Protein AF-A0A920HPP8-F1 (afdb_monomer)

Solvent-accessible surface area (backbone atoms only — not comparable to full-atom values): 5319 Å² total; per-residue (Å²): 84,39,37,38,38,32,29,70,58,95,56,104,52,104,78,52,70,43,80,44,97,47,79,49,66,46,71,69,55,45,55,55,55,76,74,47,77,86,32,71,63,16,67,76,69,72,36,71,70,46,32,41,49,78,69,73,47,62,72,45,74,48,80,42,93,70,76,84,85,76,70,88,48,74,66,41,48,54,54,54,51,65,78,73,112

Nearest PDB structures (foldseek):
  2y6p-assembly2_C-2  TM=7.691E-01  e=1.588E-03  Aquifex aeolicus
  3tqd-assembly1_A-2  TM=7.443E-01  e=4.111E-03  Coxiella burnetii
  6xhp-assembly1_B  TM=6.057E-01  e=8.823E-01  Staphylococcus aureus
  4jis-assembly1_A  TM=6.014E-01  e=1.011E+00  Bacillus spizizenii str. W23
  4jis-assembly1_B  TM=6.178E-01  e=2.135E+00  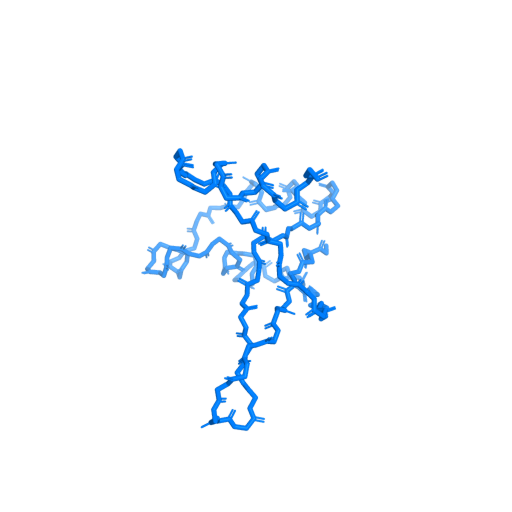Bacillus spizizenii str. W23

pLDDT: mean 82.65, std 15.68, range [43.41, 98.38]

Sequence (85 aa):
MLMILLGCQGLIIDKLYHHLVFTVIKDHPLKKFISTDQSTREKDFKLEQLRALDNGMKIVIDFVDDIPIGVDTEDDLHNVRKELE

Secondary structure (DSSP, 8-state):
-EEEEEEE---SSS--EEEEEEEEE-HHHHHHHHTSPPPHHHHHHT-HHHHHHHTTPPEEEEEESSPPPP--SHHHHHHHHHHH-

Mean predicted aligned error: 7.4 Å

Foldseek 3Di:
DWEWEWEFDDDPDPGDTDTDPDTDDDPVLVVVLVVFDQDPCCVVVVDSVVSCVVVVHDYHYDYDHDDDQDDPDPVSVVVVVVVVD

Structure (mmCIF, N/CA/C/O backbone):
data_AF-A0A920HPP8-F1
#
_entry.id   AF-A0A920HPP8-F1
#
loop_
_atom_site.group_PDB
_atom_site.id
_atom_site.type_symbol
_atom_site.label_atom_id
_atom_site.label_alt_id
_atom_site.label_comp_id
_atom_site.label_asym_id
_atom_site.label_entity_id
_atom_site.label_seq_id
_atom_site.pdbx_PDB_ins_code
_atom_site.Cartn_x
_atom_site.Cartn_y
_atom_site.Cartn_z
_atom_site.occupancy
_atom_site.B_iso_or_equiv
_atom_site.auth_seq_id
_atom_site.auth_comp_id
_atom_site.auth_asym_id
_atom_site.auth_atom_id
_atom_site.pdbx_PDB_model_num
ATOM 1 N N . MET A 1 1 ? -11.927 7.829 -1.303 1.00 48.34 1 MET A N 1
ATOM 2 C CA . MET A 1 1 ? -11.923 6.864 -2.409 1.00 48.34 1 MET A CA 1
ATOM 3 C C . MET A 1 1 ? -10.470 6.609 -2.672 1.00 48.34 1 MET A C 1
ATOM 5 O O . MET A 1 1 ? -9.811 7.564 -3.048 1.00 48.34 1 MET A O 1
ATOM 9 N N . LEU A 1 2 ? -9.994 5.438 -2.267 1.00 52.41 2 LEU A N 1
ATOM 10 C CA . LEU A 1 2 ? -8.660 4.946 -2.580 1.00 52.41 2 LEU A CA 1
ATOM 11 C C . LEU A 1 2 ? -8.833 4.128 -3.857 1.00 52.41 2 LEU A C 1
ATOM 13 O O . LEU A 1 2 ? -9.617 3.178 -3.840 1.00 52.41 2 LEU A O 1
ATOM 17 N N . MET A 1 3 ? -8.241 4.568 -4.962 1.00 51.41 3 MET A N 1
ATOM 18 C CA . MET A 1 3 ? -8.261 3.800 -6.207 1.00 51.41 3 MET A CA 1
ATOM 19 C C . MET A 1 3 ? -7.073 2.849 -6.209 1.00 51.41 3 MET A C 1
ATOM 21 O O . MET A 1 3 ? -5.976 3.305 -5.921 1.00 51.41 3 MET A O 1
ATOM 25 N N . ILE A 1 4 ? -7.303 1.572 -6.488 1.00 59.00 4 ILE A N 1
ATOM 26 C CA . ILE A 1 4 ? -6.275 0.550 -6.701 1.00 59.00 4 ILE A CA 1
ATOM 27 C C . ILE A 1 4 ? -6.426 0.070 -8.142 1.00 59.00 4 ILE A C 1
ATOM 29 O O . ILE A 1 4 ? -7.540 -0.225 -8.565 1.00 59.00 4 ILE A O 1
ATOM 33 N N . LEU A 1 5 ? -5.339 -0.018 -8.899 1.00 54.97 5 LEU A N 1
ATOM 34 C CA . LEU A 1 5 ? -5.387 -0.568 -10.253 1.00 54.97 5 LEU A CA 1
ATOM 35 C C . LEU A 1 5 ? -5.019 -2.053 -10.219 1.00 54.97 5 LEU A C 1
ATOM 37 O O . LEU A 1 5 ? -4.073 -2.449 -9.538 1.00 54.97 5 LEU A O 1
ATOM 41 N N . LEU A 1 6 ? -5.779 -2.882 -10.930 1.00 54.59 6 LEU A N 1
ATOM 42 C CA . LEU A 1 6 ? -5.439 -4.282 -11.169 1.00 54.59 6 LEU A CA 1
ATOM 43 C C . LEU A 1 6 ? -4.895 -4.427 -12.595 1.00 54.59 6 LEU A C 1
ATOM 45 O O . LEU A 1 6 ? -5.590 -4.110 -13.557 1.00 54.59 6 LEU A O 1
ATOM 49 N N . GLY A 1 7 ? -3.673 -4.940 -12.726 1.00 53.03 7 GLY A N 1
ATOM 50 C CA . GLY A 1 7 ? -3.135 -5.452 -13.984 1.00 53.03 7 GLY A CA 1
ATOM 51 C C . GLY A 1 7 ? -3.554 -6.909 -14.193 1.00 53.03 7 GLY A C 1
ATOM 52 O O . GLY A 1 7 ? -3.616 -7.692 -13.243 1.00 53.03 7 GLY A O 1
ATOM 53 N N . CYS A 1 8 ? -3.860 -7.298 -15.428 1.00 44.50 8 CYS A N 1
ATOM 54 C CA . CYS A 1 8 ? -4.135 -8.692 -15.778 1.00 44.50 8 CYS A CA 1
ATOM 55 C C . CYS A 1 8 ? -2.848 -9.346 -16.296 1.00 44.50 8 CYS A C 1
ATOM 57 O O . CYS A 1 8 ? -2.270 -8.872 -17.269 1.00 44.50 8 CYS A O 1
ATOM 59 N N . GLN A 1 9 ? -2.396 -10.440 -15.679 1.00 48.97 9 GLN A N 1
ATOM 60 C CA . GLN A 1 9 ? -1.279 -11.227 -16.206 1.00 48.97 9 GLN A CA 1
ATOM 61 C C . GLN A 1 9 ? -1.729 -12.672 -16.374 1.00 48.97 9 GLN A C 1
ATOM 63 O O . GLN A 1 9 ? -2.172 -13.322 -15.427 1.00 48.97 9 GLN A O 1
ATOM 68 N N . GLY A 1 10 ? -1.679 -13.138 -17.622 1.00 48.09 10 GLY A N 1
ATOM 69 C CA . GLY A 1 10 ? -2.211 -14.429 -18.033 1.00 48.09 10 GLY A CA 1
ATOM 70 C C . GLY A 1 10 ? -1.484 -15.586 -17.360 1.00 48.09 10 GLY A C 1
ATOM 71 O O . GLY A 1 10 ? -0.390 -15.955 -17.772 1.00 48.09 10 GLY A O 1
ATOM 72 N N . LEU A 1 11 ? -2.128 -16.195 -16.367 1.00 43.4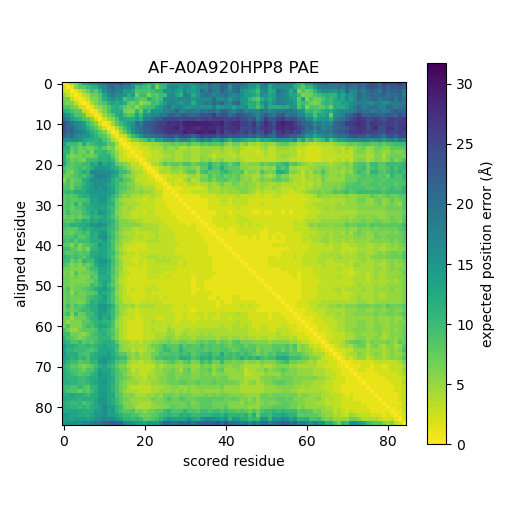1 11 LEU A N 1
ATOM 73 C CA . LEU A 1 11 ? -1.805 -17.524 -15.859 1.00 43.41 11 LEU A CA 1
ATOM 74 C C . LEU A 1 11 ? -3.104 -18.307 -15.645 1.00 43.41 11 LEU A C 1
ATOM 76 O O . LEU A 1 11 ? -4.119 -17.758 -15.222 1.00 43.41 11 LEU A O 1
ATOM 80 N N . ILE A 1 12 ? -3.052 -19.590 -16.003 1.00 47.56 12 ILE A N 1
ATOM 81 C CA . ILE A 1 12 ? -4.169 -20.533 -16.163 1.00 47.56 12 ILE A CA 1
ATOM 82 C C . ILE A 1 12 ? -4.778 -20.886 -14.794 1.00 47.56 12 ILE A C 1
ATOM 84 O O . ILE A 1 12 ? -4.523 -21.950 -14.243 1.00 47.56 12 ILE A O 1
ATOM 88 N N . ILE A 1 13 ? -5.555 -19.961 -14.231 1.00 49.94 13 ILE A N 1
ATOM 89 C CA . ILE A 1 13 ? -6.588 -20.143 -13.200 1.00 49.94 13 ILE A CA 1
ATOM 90 C C . ILE A 1 13 ? -7.606 -19.027 -13.485 1.00 49.94 13 ILE A C 1
ATOM 92 O O . ILE A 1 13 ? -7.186 -17.896 -13.705 1.00 49.94 13 ILE A O 1
ATOM 96 N N . ASP A 1 14 ? -8.908 -19.325 -13.517 1.00 61.44 14 ASP A N 1
ATOM 97 C CA . ASP A 1 14 ? -9.989 -18.585 -14.215 1.00 61.44 14 ASP A CA 1
ATOM 98 C C . ASP A 1 14 ? -10.150 -17.057 -14.008 1.00 61.44 14 ASP A C 1
ATOM 100 O O . ASP A 1 14 ? -11.073 -16.496 -14.593 1.00 61.44 14 ASP A O 1
ATOM 104 N N . LYS A 1 15 ? -9.298 -16.377 -13.224 1.00 68.62 15 LYS A N 1
ATOM 105 C CA . LYS A 1 15 ? -8.969 -14.932 -13.258 1.00 68.62 15 LYS A CA 1
ATOM 106 C C . LYS A 1 15 ? -7.935 -14.611 -12.165 1.00 68.62 15 LYS A C 1
ATOM 108 O O . LYS A 1 15 ? -8.307 -14.441 -11.003 1.00 68.62 15 LYS A O 1
ATOM 113 N N . LEU A 1 16 ? -6.654 -14.501 -12.519 1.00 77.25 16 LEU A N 1
ATOM 114 C CA . LEU A 1 16 ? -5.611 -13.960 -11.637 1.00 77.25 16 LEU A CA 1
ATOM 115 C C . LEU A 1 16 ? -5.361 -12.486 -11.982 1.00 77.25 16 LEU A C 1
ATOM 117 O O . LEU A 1 16 ? -5.059 -12.162 -13.128 1.00 77.25 16 LEU A O 1
ATOM 121 N N . TYR A 1 17 ? -5.460 -11.605 -10.987 1.00 81.12 17 TYR A N 1
ATOM 122 C CA . TYR A 1 17 ? -5.179 -10.178 -11.140 1.00 81.12 17 TYR A CA 1
ATOM 123 C C . TYR A 1 17 ? -3.997 -9.768 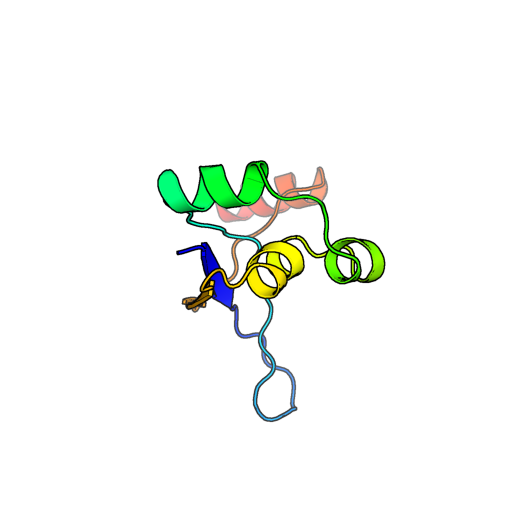-10.267 1.00 81.12 17 TYR A C 1
ATOM 125 O O . TYR A 1 17 ? -3.921 -10.137 -9.094 1.00 81.12 17 TYR A O 1
ATOM 133 N N . HIS A 1 18 ? -3.093 -8.982 -10.839 1.00 81.31 18 HIS A N 1
ATOM 134 C CA . HIS A 1 18 ? -1.954 -8.401 -10.154 1.00 81.31 18 HIS A CA 1
ATOM 135 C C . HIS A 1 18 ? -2.310 -7.003 -9.641 1.00 81.31 18 HIS A C 1
ATOM 137 O O . HIS A 1 18 ? -2.748 -6.141 -10.397 1.00 81.31 18 HIS A O 1
ATOM 143 N N . HIS A 1 19 ? -2.138 -6.766 -8.345 1.00 84.56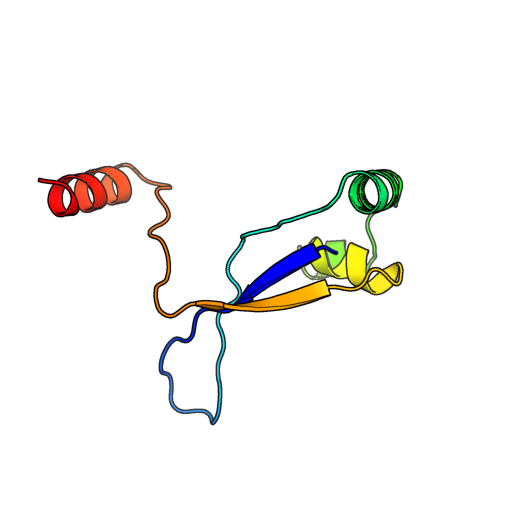 19 HIS A N 1
ATOM 144 C CA . HIS A 1 19 ? -2.367 -5.455 -7.749 1.00 84.56 19 HIS A CA 1
ATOM 145 C C . HIS A 1 19 ? -1.218 -4.504 -8.083 1.00 84.56 19 HIS A C 1
ATOM 147 O O . HIS A 1 19 ? -0.091 -4.722 -7.643 1.00 84.56 19 HIS A O 1
ATOM 153 N N . LEU A 1 20 ? -1.520 -3.399 -8.760 1.00 82.50 20 LEU A N 1
ATOM 154 C CA . LEU A 1 20 ? -0.566 -2.328 -9.016 1.00 82.50 20 LEU A CA 1
ATOM 155 C C . LEU A 1 20 ? -0.592 -1.302 -7.887 1.00 82.50 20 LEU A C 1
ATOM 157 O O . LEU A 1 20 ? -1.652 -0.878 -7.420 1.00 82.50 20 LEU A O 1
ATOM 161 N N . VAL A 1 21 ? 0.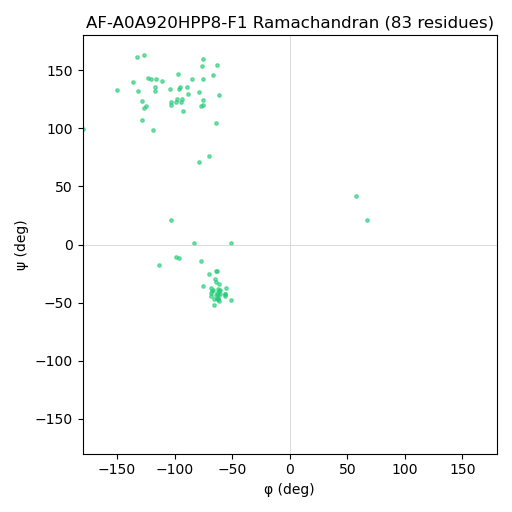598 -0.886 -7.456 1.00 75.88 21 VAL A N 1
ATOM 162 C CA . VAL A 1 21 ? 0.788 0.120 -6.406 1.00 75.88 21 VAL A CA 1
ATOM 163 C C . VAL A 1 21 ? 0.568 1.514 -6.998 1.00 75.88 21 VAL A C 1
ATOM 165 O O . VAL A 1 21 ? 1.494 2.288 -7.207 1.00 75.88 21 VAL A O 1
ATOM 168 N N . PHE A 1 22 ? -0.686 1.828 -7.305 1.00 73.81 22 PHE A N 1
ATOM 169 C CA . PHE A 1 22 ? -1.121 3.163 -7.692 1.00 73.81 22 PHE A CA 1
ATOM 170 C C . PHE A 1 22 ? -2.305 3.551 -6.822 1.00 73.81 22 PHE A C 1
ATOM 172 O O . PHE A 1 22 ? -3.295 2.823 -6.778 1.00 73.81 22 PHE A O 1
ATOM 179 N N . THR A 1 23 ? -2.199 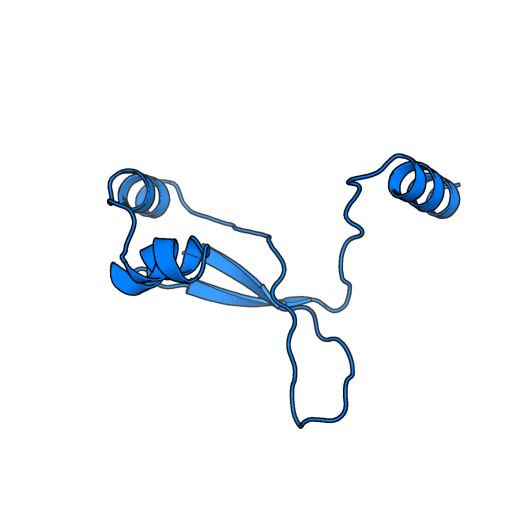4.678 -6.118 1.00 73.56 23 THR A N 1
ATOM 180 C CA . THR A 1 23 ? -3.217 5.123 -5.169 1.00 73.56 23 THR A CA 1
ATOM 181 C C . THR A 1 23 ? -3.664 6.547 -5.465 1.00 73.56 23 THR A C 1
ATOM 183 O O . THR A 1 23 ? -2.9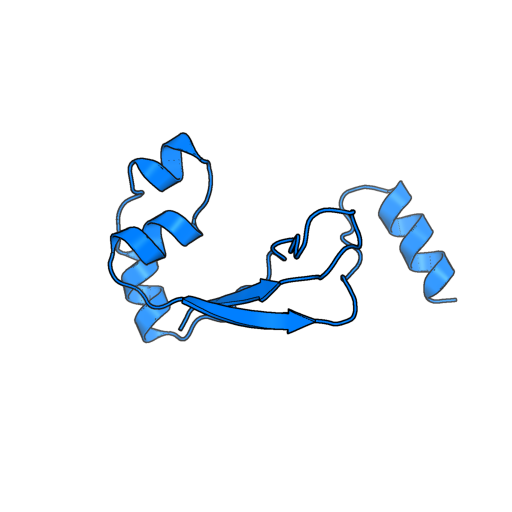07 7.508 -5.370 1.00 73.56 23 THR A O 1
ATOM 186 N N . VAL A 1 24 ? -4.948 6.705 -5.792 1.00 76.62 24 VAL A N 1
ATOM 187 C CA . VAL A 1 24 ? -5.592 8.027 -5.845 1.00 76.62 24 VAL A CA 1
ATOM 188 C C . VAL A 1 24 ? -6.443 8.178 -4.604 1.00 76.62 24 VAL A C 1
ATOM 190 O O . VAL A 1 24 ? -7.364 7.389 -4.398 1.00 76.62 24 VAL A O 1
ATOM 193 N N . ILE A 1 25 ? -6.160 9.189 -3.785 1.00 79.31 25 ILE A N 1
ATOM 194 C CA . ILE A 1 25 ? -6.903 9.471 -2.559 1.00 79.31 25 ILE A CA 1
ATOM 195 C C . ILE A 1 25 ? -7.271 10.954 -2.477 1.00 79.31 25 ILE A C 1
ATOM 197 O O . ILE A 1 25 ? -6.453 11.834 -2.709 1.00 79.31 25 ILE A O 1
ATOM 201 N N . LYS A 1 26 ? -8.540 11.238 -2.161 1.00 85.38 26 LYS A N 1
ATOM 202 C CA . LYS A 1 26 ? -9.029 12.606 -1.913 1.00 85.38 26 LYS A CA 1
ATOM 203 C C . LYS A 1 26 ? -8.584 13.090 -0.527 1.00 85.38 26 LYS A C 1
ATOM 205 O O . LYS A 1 26 ? -8.502 12.279 0.395 1.00 85.38 26 LYS A O 1
ATOM 210 N N . ASP A 1 27 ? -8.454 14.402 -0.351 1.00 88.19 27 ASP A N 1
ATOM 211 C CA . ASP A 1 27 ? -7.960 15.030 0.886 1.00 88.19 27 ASP A CA 1
ATOM 212 C C . ASP A 1 27 ? -8.664 14.561 2.166 1.00 88.19 27 ASP A C 1
ATOM 214 O O . ASP A 1 27 ? -8.021 14.222 3.157 1.00 88.19 27 ASP A O 1
ATOM 218 N N . HIS A 1 28 ? -9.999 14.525 2.171 1.00 88.69 28 HIS A N 1
ATOM 219 C CA . HIS A 1 28 ? -10.757 14.155 3.369 1.00 88.69 28 HIS A CA 1
ATOM 220 C C . HIS A 1 28 ? -10.523 12.684 3.790 1.00 88.69 28 HIS A C 1
ATOM 222 O O . HIS A 1 28 ? -10.165 12.439 4.942 1.00 88.69 28 HIS A O 1
ATOM 228 N N . PRO A 1 29 ? -10.670 11.682 2.897 1.00 89.06 29 PRO A N 1
ATOM 229 C CA . PRO A 1 29 ? -10.246 10.308 3.174 1.00 89.06 29 PRO A CA 1
ATOM 230 C C . PRO A 1 29 ? -8.775 10.162 3.577 1.00 89.06 29 PRO A C 1
ATOM 232 O O . PRO A 1 29 ? -8.490 9.345 4.447 1.00 89.06 29 PRO A O 1
ATOM 235 N N . LEU A 1 30 ? -7.863 10.939 2.980 1.00 91.50 30 LEU A N 1
ATOM 236 C CA . LEU A 1 30 ? -6.441 10.897 3.326 1.00 91.50 30 LEU A CA 1
ATOM 237 C C . LEU A 1 30 ? -6.214 11.307 4.781 1.00 91.50 30 LEU A C 1
ATOM 239 O O . LEU A 1 30 ? -5.555 10.579 5.515 1.00 91.50 30 LEU A O 1
ATOM 243 N N . LYS A 1 31 ? -6.831 12.410 5.225 1.00 93.06 31 LYS A N 1
ATOM 244 C CA . LYS A 1 31 ? -6.755 12.866 6.623 1.00 93.06 31 LYS A CA 1
ATOM 245 C C . LYS A 1 31 ? -7.223 11.799 7.611 1.00 93.06 31 LYS A C 1
ATOM 247 O O . LYS A 1 31 ? -6.566 11.590 8.623 1.00 93.06 31 LYS A O 1
ATOM 252 N N . LYS A 1 32 ? -8.319 11.098 7.297 1.00 91.69 32 LYS A N 1
ATOM 253 C CA . LYS A 1 32 ? -8.799 9.974 8.114 1.00 91.69 32 LYS A CA 1
ATOM 254 C C . LYS A 1 32 ? -7.788 8.821 8.136 1.00 91.69 32 LYS A C 1
ATOM 256 O O . LYS A 1 32 ? -7.546 8.246 9.190 1.00 91.69 32 LYS A O 1
ATOM 261 N N . PHE A 1 33 ? -7.210 8.469 6.989 1.00 93.19 33 PHE A N 1
ATOM 262 C CA . PHE A 1 33 ? -6.259 7.360 6.889 1.00 93.19 33 PHE A CA 1
ATOM 263 C C . PHE A 1 33 ? -4.989 7.611 7.706 1.00 93.19 33 PHE A C 1
ATOM 265 O O . PHE A 1 33 ? -4.591 6.750 8.483 1.00 93.19 33 PHE A O 1
ATOM 272 N N . ILE A 1 34 ? -4.396 8.804 7.588 1.00 93.56 34 ILE A N 1
ATOM 273 C CA . ILE A 1 34 ? -3.165 9.153 8.317 1.00 93.56 34 ILE A CA 1
ATOM 274 C C . ILE A 1 34 ? -3.392 9.319 9.823 1.00 93.56 34 ILE A C 1
ATOM 276 O O . ILE A 1 34 ? -2.457 9.152 10.595 1.00 93.56 34 ILE A O 1
ATOM 280 N N . SER A 1 35 ? -4.618 9.647 10.249 1.00 95.31 35 SER A N 1
ATOM 281 C CA . SER A 1 35 ? -4.971 9.754 11.669 1.00 95.31 35 SER A CA 1
ATOM 282 C C . SER A 1 35 ? -5.320 8.408 12.308 1.00 95.31 35 SER A C 1
ATOM 284 O O . SER A 1 35 ? -5.737 8.381 13.461 1.00 95.31 35 SER A O 1
ATOM 286 N N . THR A 1 36 ? -5.252 7.314 11.549 1.00 95.06 36 THR A N 1
ATOM 287 C CA . THR A 1 36 ? -5.626 5.976 12.003 1.00 95.06 36 THR A CA 1
ATOM 288 C C . THR A 1 36 ? -4.376 5.146 12.275 1.00 95.06 36 THR A C 1
ATOM 290 O O . THR A 1 36 ? -3.465 5.079 11.444 1.00 95.06 36 THR A O 1
ATOM 293 N N . ASP A 1 37 ? -4.360 4.462 13.416 1.00 96.75 37 ASP A N 1
ATOM 294 C CA . ASP A 1 37 ? -3.282 3.544 13.772 1.00 96.75 37 ASP A CA 1
ATOM 295 C C . ASP A 1 37 ? -3.188 2.359 12.803 1.00 96.75 37 ASP A C 1
ATOM 297 O O . ASP A 1 37 ? -4.163 1.950 12.166 1.00 96.75 37 ASP A O 1
ATOM 301 N N . GLN A 1 38 ? -1.992 1.779 12.706 1.00 96.94 38 GLN A N 1
ATOM 302 C CA . GLN A 1 38 ? -1.788 0.566 11.921 1.00 96.94 38 GLN A CA 1
ATOM 303 C C . GLN A 1 38 ? -2.631 -0.590 12.456 1.00 96.94 38 GLN A C 1
ATOM 305 O O . GLN A 1 38 ? -2.558 -0.916 13.647 1.00 96.94 38 GLN A O 1
ATOM 310 N N . SER A 1 39 ? -3.383 -1.246 11.570 1.00 97.19 39 SER A N 1
ATOM 311 C CA . SER A 1 39 ? -4.186 -2.408 11.948 1.00 97.19 39 SER A CA 1
ATOM 312 C C . SER A 1 39 ? -3.315 -3.649 12.153 1.00 97.19 39 SER A C 1
ATOM 314 O O . SER A 1 39 ? -2.194 -3.740 11.648 1.00 97.19 39 SER A O 1
ATOM 316 N N . THR A 1 40 ? -3.829 -4.642 12.880 1.00 98.31 40 THR A N 1
ATOM 317 C CA . THR A 1 40 ? -3.146 -5.936 13.039 1.00 98.31 40 THR A CA 1
ATOM 318 C C . THR A 1 40 ? -2.855 -6.575 11.679 1.00 98.31 40 THR A C 1
ATOM 320 O O . THR A 1 40 ? -1.736 -7.007 11.427 1.00 98.31 40 THR A O 1
ATOM 323 N N . ARG A 1 41 ? -3.821 -6.529 10.752 1.00 97.81 41 ARG A N 1
ATOM 324 C CA . ARG A 1 41 ? -3.661 -7.080 9.401 1.00 97.81 41 ARG A CA 1
ATOM 325 C C . ARG A 1 41 ? -2.626 -6.321 8.576 1.00 97.81 41 ARG A C 1
ATOM 327 O O . ARG A 1 41 ? -1.868 -6.952 7.849 1.00 97.81 41 ARG A O 1
ATOM 334 N N . GLU A 1 42 ? -2.564 -4.993 8.685 1.00 96.94 42 GLU A N 1
ATOM 335 C CA . GLU A 1 42 ? -1.497 -4.223 8.036 1.00 96.94 42 GLU A CA 1
ATOM 336 C C . GLU A 1 42 ? -0.121 -4.717 8.490 1.00 96.94 42 GLU A C 1
ATOM 338 O O . GLU A 1 42 ? 0.749 -4.922 7.650 1.00 96.94 42 GLU A O 1
ATOM 343 N N . LYS A 1 43 ? 0.071 -4.957 9.791 1.00 97.31 43 LYS A N 1
ATOM 344 C CA . LYS A 1 43 ? 1.358 -5.412 10.340 1.00 97.31 43 LYS A CA 1
ATOM 345 C C . LYS A 1 43 ? 1.704 -6.836 9.912 1.00 97.31 43 LYS A C 1
ATOM 347 O O . LYS A 1 43 ? 2.836 -7.082 9.500 1.00 97.31 43 LYS A O 1
ATOM 352 N N . ASP A 1 44 ? 0.733 -7.743 9.970 1.00 98.38 44 ASP A N 1
ATOM 353 C CA . ASP A 1 44 ? 0.940 -9.161 9.663 1.00 98.38 44 ASP A CA 1
ATOM 354 C C . ASP A 1 44 ? 1.224 -9.389 8.172 1.00 98.38 44 ASP A C 1
ATOM 356 O O . ASP A 1 44 ? 2.120 -10.154 7.814 1.00 98.38 44 ASP A O 1
ATOM 360 N N . PHE A 1 45 ? 0.488 -8.698 7.295 1.00 96.25 45 PHE A N 1
ATOM 361 C CA . PHE A 1 45 ? 0.610 -8.855 5.842 1.00 96.25 45 PHE A CA 1
ATOM 362 C C . PHE A 1 45 ? 1.526 -7.821 5.184 1.00 96.25 45 PHE A C 1
ATOM 364 O O . PHE A 1 45 ? 1.873 -7.990 4.019 1.00 96.25 45 PHE A O 1
ATOM 371 N N . LYS A 1 46 ? 1.923 -6.765 5.906 1.00 94.94 46 LYS A N 1
ATOM 372 C CA . LYS A 1 46 ? 2.685 -5.615 5.386 1.00 94.94 46 LYS A CA 1
ATOM 373 C C . LYS A 1 46 ? 1.971 -4.908 4.224 1.00 94.94 46 LYS A C 1
ATOM 375 O O . LYS A 1 46 ? 2.597 -4.542 3.234 1.00 94.94 46 LYS A O 1
ATOM 380 N N . LEU A 1 47 ? 0.650 -4.729 4.348 1.00 93.75 47 LEU A N 1
ATOM 381 C CA . LEU A 1 47 ? -0.229 -4.164 3.314 1.00 93.75 47 LEU A CA 1
ATOM 382 C C . LEU A 1 47 ? -1.084 -3.010 3.864 1.00 93.75 47 LEU A C 1
ATOM 384 O O . LEU A 1 47 ? -2.050 -3.231 4.599 1.00 93.75 47 LEU A O 1
ATOM 388 N N . GLU A 1 48 ? -0.766 -1.773 3.477 1.00 92.69 48 GLU A N 1
ATOM 389 C CA . GLU A 1 48 ? -1.415 -0.550 3.980 1.00 92.69 48 GLU A CA 1
ATOM 390 C C . GLU A 1 48 ? -2.905 -0.434 3.617 1.00 92.69 48 GLU A C 1
ATOM 392 O O . GLU A 1 48 ? -3.706 0.128 4.371 1.00 92.69 48 GLU A O 1
ATOM 397 N N . GLN A 1 49 ? -3.314 -1.014 2.486 1.00 92.00 49 GLN A N 1
ATOM 398 C CA . GLN A 1 49 ? -4.702 -1.016 2.035 1.00 92.00 49 GLN A CA 1
ATOM 399 C C . GLN A 1 49 ? -5.612 -1.788 2.998 1.00 92.00 49 GLN A C 1
ATOM 401 O O . GLN A 1 49 ? -6.814 -1.522 3.064 1.00 92.00 49 GLN A O 1
ATOM 406 N N . LEU A 1 50 ? -5.050 -2.701 3.798 1.00 94.56 50 LEU A N 1
ATOM 407 C CA . LEU A 1 50 ? -5.801 -3.415 4.825 1.00 94.56 50 LEU A CA 1
ATOM 408 C C . LEU A 1 50 ? -6.226 -2.481 5.958 1.00 94.56 50 LEU A C 1
ATOM 410 O O . LEU A 1 50 ? -7.371 -2.571 6.387 1.00 94.56 50 LEU A O 1
ATOM 414 N N . ARG A 1 51 ? -5.393 -1.509 6.361 1.00 95.44 51 ARG A N 1
ATOM 415 C CA . ARG A 1 51 ? -5.797 -0.483 7.340 1.00 95.44 51 ARG A CA 1
ATOM 416 C C . ARG A 1 51 ? -6.981 0.336 6.848 1.00 95.44 51 ARG A C 1
ATOM 418 O O . ARG A 1 51 ? -7.879 0.641 7.634 1.00 95.44 51 ARG A O 1
ATOM 425 N N . ALA A 1 52 ? -7.008 0.670 5.557 1.00 93.00 52 ALA A N 1
ATOM 426 C CA . ALA A 1 52 ? -8.138 1.374 4.960 1.00 93.00 52 ALA A CA 1
ATOM 427 C C . ALA A 1 52 ? -9.425 0.531 5.063 1.00 93.00 52 ALA A C 1
ATOM 429 O O . ALA A 1 52 ? -10.449 1.033 5.534 1.00 93.00 52 ALA A O 1
ATOM 430 N N . LEU A 1 53 ? -9.363 -0.753 4.690 1.00 94.00 53 LEU A N 1
ATOM 431 C CA . LEU A 1 53 ? -10.500 -1.679 4.774 1.00 94.00 53 LEU A CA 1
ATOM 432 C C . LEU A 1 53 ? -10.977 -1.891 6.215 1.00 94.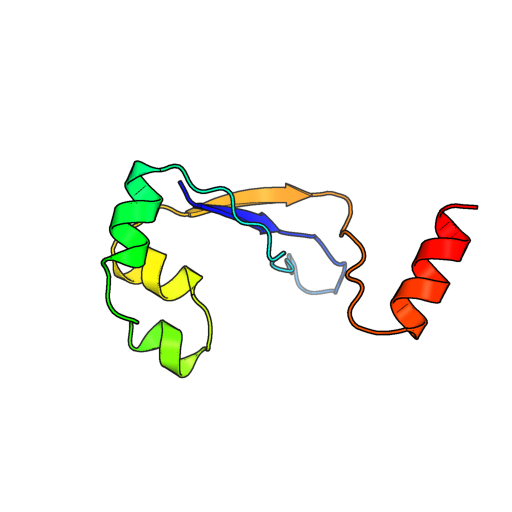00 53 LEU A C 1
ATOM 434 O O . LEU 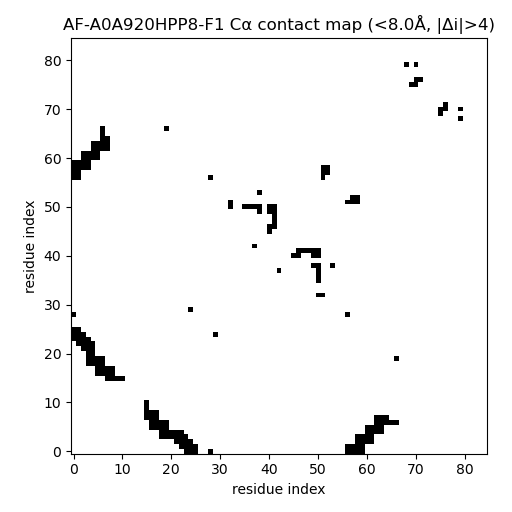A 1 53 ? -12.175 -1.793 6.481 1.00 94.00 53 LEU A O 1
ATOM 438 N N . ASP A 1 54 ? -10.050 -2.111 7.145 1.00 96.25 54 ASP A N 1
ATOM 439 C CA . ASP A 1 54 ? -10.349 -2.357 8.560 1.00 96.25 54 ASP A CA 1
ATOM 440 C C . ASP A 1 54 ? -11.031 -1.146 9.227 1.00 96.25 54 ASP A C 1
ATOM 442 O O . ASP A 1 54 ? -11.770 -1.302 10.195 1.00 96.25 54 ASP A O 1
ATOM 446 N N . ASN A 1 55 ? -10.858 0.061 8.671 1.00 94.56 55 ASN A N 1
ATOM 447 C CA . ASN A 1 55 ? -11.476 1.305 9.149 1.00 94.56 55 ASN A CA 1
ATOM 448 C C . ASN A 1 55 ? -12.668 1.773 8.294 1.00 94.56 55 ASN A C 1
ATOM 450 O O . ASN A 1 55 ? -13.052 2.957 8.305 1.00 94.56 55 ASN A O 1
ATOM 454 N N . GLY A 1 56 ? -13.258 0.844 7.536 1.00 93.06 56 GLY A N 1
ATOM 455 C CA . GLY A 1 56 ? -14.470 1.060 6.747 1.00 93.06 56 GLY A CA 1
ATOM 456 C C . GLY A 1 56 ? -14.284 2.024 5.576 1.00 93.06 56 GLY A C 1
ATOM 457 O O . GLY A 1 56 ? -15.251 2.632 5.112 1.00 93.06 56 GLY A O 1
ATOM 458 N N . MET A 1 57 ? -13.052 2.231 5.108 1.00 92.25 57 MET A N 1
ATOM 459 C CA . MET A 1 57 ? -12.804 3.049 3.926 1.00 92.25 57 MET A CA 1
ATOM 460 C C . MET A 1 57 ? -13.098 2.240 2.664 1.00 92.25 57 MET A C 1
ATOM 462 O O . MET A 1 57 ? -12.616 1.124 2.487 1.00 92.25 57 MET A O 1
ATOM 466 N N . LYS A 1 58 ? -13.867 2.830 1.744 1.00 89.94 58 LYS A N 1
ATOM 467 C CA . LYS A 1 58 ? -14.143 2.215 0.445 1.00 89.94 58 LYS A CA 1
ATOM 468 C C . LYS A 1 58 ? -12.928 2.326 -0.479 1.00 89.94 58 LYS A C 1
ATOM 470 O O . LYS A 1 58 ? -12.471 3.437 -0.783 1.00 89.94 58 LYS A O 1
ATOM 475 N N . ILE A 1 59 ? -12.492 1.171 -0.964 1.00 88.69 59 ILE A N 1
ATOM 476 C CA . ILE A 1 59 ? -11.531 1.019 -2.052 1.00 88.69 59 ILE A CA 1
ATOM 477 C C . ILE A 1 59 ? -12.314 0.802 -3.346 1.00 88.69 59 ILE A C 1
ATOM 479 O O . ILE A 1 59 ? -13.288 0.049 -3.370 1.00 88.69 59 ILE A O 1
ATOM 483 N N . VAL A 1 60 ? -11.930 1.517 -4.396 1.00 87.00 60 VAL A N 1
ATOM 484 C CA . VAL A 1 60 ? -12.451 1.325 -5.752 1.00 87.00 60 VAL A CA 1
ATOM 485 C C . VAL A 1 60 ? -11.321 0.758 -6.591 1.00 87.00 60 VAL A C 1
ATOM 487 O O . VAL A 1 60 ? -10.172 1.147 -6.406 1.00 87.00 60 VAL A O 1
ATOM 490 N N . ILE A 1 61 ? -11.650 -0.182 -7.467 1.00 85.25 61 ILE A N 1
ATOM 491 C CA . ILE A 1 61 ? -10.680 -0.855 -8.317 1.00 85.25 61 ILE A CA 1
ATOM 492 C C . ILE A 1 61 ? -11.043 -0.605 -9.774 1.00 85.25 61 ILE A C 1
ATOM 494 O O . ILE A 1 61 ? -12.232 -0.598 -10.097 1.00 85.25 61 ILE A O 1
ATOM 498 N N . ASP A 1 62 ? -10.029 -0.418 -10.613 1.00 85.38 62 ASP A N 1
ATOM 499 C CA . ASP A 1 62 ? -10.170 -0.387 -12.069 1.00 85.38 62 ASP A CA 1
ATOM 500 C C . ASP A 1 62 ? -9.109 -1.275 -12.737 1.00 85.38 62 ASP A C 1
ATOM 502 O O . ASP A 1 62 ? -8.108 -1.634 -12.105 1.00 85.38 62 ASP A O 1
ATOM 506 N N . PHE A 1 63 ? -9.346 -1.650 -13.991 1.00 85.44 63 PHE A N 1
ATOM 507 C CA . PHE A 1 63 ? -8.423 -2.464 -14.779 1.00 85.44 63 PHE A CA 1
ATOM 508 C C . PHE A 1 63 ? -7.553 -1.593 -15.674 1.00 85.44 63 PHE A C 1
ATOM 510 O O . PHE A 1 63 ? -7.994 -0.566 -16.187 1.00 85.44 63 PHE A O 1
ATOM 517 N N . VAL A 1 64 ? -6.318 -2.036 -15.879 1.00 81.69 64 VAL A N 1
ATOM 518 C CA . VAL A 1 64 ? -5.427 -1.480 -16.897 1.00 81.69 64 VAL A CA 1
ATOM 519 C C . VAL A 1 64 ? -4.965 -2.581 -17.834 1.00 81.69 64 VAL A C 1
ATOM 521 O O . VAL A 1 64 ? -4.739 -3.716 -17.403 1.00 81.69 64 VAL A O 1
ATOM 524 N N . ASP A 1 65 ? -4.835 -2.224 -19.107 1.00 82.38 65 ASP A N 1
ATOM 525 C CA . ASP A 1 65 ? -4.359 -3.135 -20.146 1.00 82.38 65 ASP A CA 1
ATOM 526 C C . ASP A 1 65 ? -2.841 -3.344 -20.044 1.00 82.38 65 ASP A C 1
ATOM 528 O O . ASP A 1 65 ? -2.358 -4.461 -20.218 1.00 82.38 65 ASP A O 1
ATOM 532 N N . ASP A 1 66 ? -2.111 -2.291 -19.660 1.00 81.19 66 ASP A N 1
ATOM 533 C CA . ASP A 1 66 ? -0.654 -2.287 -19.565 1.00 81.19 66 ASP A CA 1
ATOM 534 C C . ASP A 1 66 ? -0.166 -2.067 -18.129 1.00 81.19 66 ASP A C 1
ATOM 536 O O . ASP A 1 66 ? -0.720 -1.276 -17.357 1.00 81.19 66 ASP A O 1
ATOM 540 N N . ILE A 1 67 ? 0.920 -2.756 -17.778 1.00 79.31 67 ILE A N 1
ATOM 541 C CA . ILE A 1 67 ? 1.596 -2.619 -16.486 1.00 79.31 67 ILE A CA 1
ATOM 542 C C . ILE A 1 67 ? 2.804 -1.688 -16.670 1.00 79.31 67 ILE A C 1
ATOM 544 O O . ILE A 1 67 ? 3.668 -1.993 -17.493 1.00 79.31 67 ILE A O 1
ATOM 548 N N . PRO A 1 68 ? 2.905 -0.572 -15.922 1.00 76.88 68 PRO A N 1
ATOM 549 C CA . PRO A 1 68 ? 4.054 0.320 -16.021 1.00 76.88 68 PRO A CA 1
ATOM 550 C C . PRO A 1 68 ? 5.332 -0.362 -15.518 1.00 76.88 68 PRO A C 1
ATOM 552 O O . PRO A 1 68 ? 5.303 -1.133 -14.557 1.00 76.88 68 PRO A O 1
ATOM 555 N N . ILE A 1 69 ? 6.464 -0.039 -16.146 1.00 80.12 69 ILE A N 1
ATOM 556 C CA . ILE A 1 69 ? 7.779 -0.542 -15.739 1.00 80.12 69 ILE A CA 1
ATOM 557 C C . ILE A 1 69 ? 8.244 0.237 -14.502 1.00 80.12 69 ILE A C 1
ATOM 559 O O . ILE A 1 69 ? 8.401 1.458 -14.551 1.00 80.12 69 ILE A O 1
ATOM 563 N N . GLY A 1 70 ? 8.450 -0.469 -13.389 1.00 85.19 70 GLY A N 1
ATOM 564 C CA . GLY A 1 70 ? 9.147 0.070 -12.222 1.00 85.19 70 GLY A CA 1
ATOM 565 C C . GLY A 1 70 ? 10.654 0.127 -12.474 1.00 85.19 70 GLY A C 1
ATOM 566 O O . GLY A 1 70 ? 11.200 -0.762 -13.121 1.00 85.19 70 GLY A O 1
ATOM 567 N N . VAL A 1 71 ? 11.319 1.171 -11.980 1.00 92.06 71 VAL A N 1
ATOM 568 C CA . VAL A 1 71 ? 12.778 1.323 -12.070 1.00 92.06 71 VAL A CA 1
ATOM 569 C C . VAL A 1 71 ? 13.337 1.372 -10.658 1.00 92.06 71 VAL A C 1
ATOM 571 O O . VAL A 1 71 ? 13.299 2.423 -10.020 1.00 92.06 71 VAL A O 1
ATOM 574 N N . ASP A 1 72 ? 13.846 0.237 -10.185 1.00 93.75 72 ASP A N 1
ATOM 575 C CA . ASP A 1 72 ? 14.406 0.101 -8.836 1.00 93.75 72 ASP A CA 1
ATOM 576 C C . ASP A 1 72 ? 15.922 -0.170 -8.864 1.00 93.75 72 ASP A C 1
ATOM 578 O O . ASP A 1 72 ? 16.613 0.030 -7.862 1.00 93.75 72 ASP A O 1
ATOM 582 N N . THR A 1 73 ? 16.459 -0.597 -10.012 1.00 95.62 73 THR A N 1
ATOM 583 C CA . THR A 1 73 ? 17.879 -0.903 -10.229 1.00 95.62 73 THR A CA 1
ATOM 584 C C . THR A 1 73 ? 18.464 -0.159 -11.435 1.00 95.62 73 THR A C 1
ATOM 586 O O . THR A 1 73 ? 17.747 0.338 -12.305 1.00 95.62 73 THR A O 1
ATOM 589 N N . GLU A 1 74 ? 19.797 -0.097 -11.515 1.00 95.62 74 GLU A N 1
ATOM 590 C CA . GLU A 1 74 ? 20.505 0.471 -12.676 1.00 95.62 74 GLU A CA 1
ATOM 591 C C . GLU A 1 74 ? 20.206 -0.295 -13.977 1.00 95.62 74 GLU A C 1
ATOM 593 O O . GLU A 1 74 ? 20.105 0.308 -15.048 1.00 95.62 74 GLU A O 1
ATOM 598 N N . ASP A 1 75 ? 20.008 -1.613 -13.890 1.00 95.06 75 ASP A N 1
ATOM 599 C CA . ASP A 1 75 ? 19.639 -2.433 -15.045 1.00 95.06 75 ASP A CA 1
ATOM 600 C C . ASP A 1 75 ? 18.227 -2.084 -15.543 1.00 95.06 75 ASP A C 1
ATOM 602 O O . ASP A 1 75 ? 18.022 -1.958 -16.753 1.00 95.06 75 ASP A O 1
ATOM 606 N N . ASP A 1 76 ? 17.269 -1.844 -14.637 1.00 93.44 76 ASP A N 1
ATOM 607 C CA . ASP A 1 76 ? 15.922 -1.384 -15.010 1.00 93.44 76 ASP A CA 1
ATOM 608 C C . ASP A 1 76 ? 15.988 -0.039 -15.739 1.00 93.44 76 ASP A C 1
ATOM 610 O O . ASP A 1 76 ? 15.343 0.149 -16.771 1.00 93.44 76 ASP A O 1
ATOM 614 N N . LEU A 1 77 ? 16.819 0.885 -15.244 1.00 94.25 77 LEU A N 1
ATOM 615 C CA . LEU A 1 77 ? 17.007 2.199 -15.854 1.00 94.25 77 LEU A CA 1
ATOM 616 C C . LEU A 1 77 ? 17.583 2.086 -17.270 1.00 94.25 77 LEU A C 1
ATOM 618 O O . LEU A 1 77 ? 17.123 2.779 -18.180 1.00 94.25 77 LEU A O 1
ATOM 622 N N . HIS A 1 78 ? 18.578 1.220 -17.469 1.00 93.31 78 HIS A N 1
ATOM 623 C CA . HIS A 1 78 ? 19.156 0.961 -18.789 1.00 93.31 78 HIS A CA 1
ATOM 624 C C . HIS A 1 78 ? 18.135 0.356 -19.755 1.00 93.31 78 HIS A C 1
ATOM 626 O O . HIS A 1 78 ? 18.064 0.763 -20.914 1.00 93.31 78 HIS A O 1
ATOM 632 N N . ASN A 1 79 ? 17.322 -0.586 -19.278 1.00 91.12 79 ASN A N 1
ATOM 633 C CA . ASN A 1 79 ? 16.282 -1.220 -20.084 1.00 91.12 79 ASN A CA 1
ATOM 634 C C . ASN A 1 79 ? 15.197 -0.217 -20.489 1.00 91.12 79 ASN A C 1
ATOM 636 O O . ASN A 1 79 ? 14.880 -0.122 -21.670 1.00 91.12 79 ASN A O 1
ATOM 640 N N . VAL A 1 80 ? 14.696 0.593 -19.550 1.00 92.94 80 VAL A N 1
ATOM 641 C CA . VAL A 1 80 ? 13.687 1.623 -19.848 1.00 92.94 80 VAL A CA 1
ATOM 642 C C . VAL A 1 80 ? 14.216 2.665 -20.832 1.00 92.94 80 VAL A C 1
ATOM 644 O O . VAL A 1 80 ? 13.479 3.089 -21.715 1.00 92.94 80 VAL A O 1
ATOM 647 N N . ARG A 1 81 ? 15.492 3.065 -20.737 1.00 92.75 81 ARG A N 1
ATOM 648 C CA . ARG A 1 81 ? 16.084 4.018 -21.692 1.00 92.75 81 ARG A CA 1
ATOM 649 C C . ARG A 1 81 ? 16.092 3.495 -23.126 1.00 92.75 81 ARG A C 1
ATOM 651 O O . ARG A 1 81 ? 15.783 4.266 -24.021 1.00 92.75 81 ARG A O 1
ATOM 658 N N . LYS A 1 82 ? 16.384 2.210 -23.340 1.00 91.25 82 LYS A N 1
ATOM 659 C CA . LYS A 1 82 ? 16.367 1.603 -24.684 1.00 91.25 82 LYS A CA 1
ATOM 660 C C . LYS A 1 82 ? 14.984 1.593 -25.327 1.00 91.25 82 LYS A C 1
ATOM 662 O O . LYS A 1 82 ? 14.896 1.665 -26.541 1.00 91.25 82 LYS A O 1
ATOM 667 N N . GLU A 1 83 ? 13.927 1.478 -24.529 1.00 86.00 83 GLU A N 1
ATOM 668 C CA . GLU A 1 83 ? 12.541 1.495 -25.021 1.00 86.00 83 GLU A CA 1
ATOM 669 C C . GLU A 1 83 ? 12.056 2.917 -25.374 1.00 86.00 83 GLU A C 1
ATOM 671 O O . GLU A 1 83 ? 11.016 3.075 -26.010 1.00 86.00 83 GLU A O 1
ATOM 676 N N . LEU A 1 84 ? 12.780 3.960 -24.943 1.00 84.00 84 LEU A N 1
ATOM 677 C CA . LEU A 1 84 ? 12.453 5.371 -25.195 1.00 84.00 84 LEU A CA 1
ATOM 678 C C . LEU A 1 84 ? 13.244 5.995 -26.361 1.00 84.00 84 LEU A C 1
ATOM 680 O O . LEU A 1 84 ? 12.928 7.123 -26.750 1.00 84.00 84 LEU A O 1
ATOM 684 N N . GLU A 1 85 ? 14.272 5.310 -26.869 1.00 66.69 85 GLU A N 1
ATOM 685 C CA . GLU A 1 85 ? 15.107 5.722 -28.015 1.00 66.69 85 GLU A CA 1
ATOM 686 C C . GLU A 1 85 ? 14.504 5.282 -29.357 1.00 66.69 85 GLU A C 1
ATOM 688 O O . GLU A 1 85 ? 14.542 6.106 -30.303 1.00 66.69 85 GLU A O 1
#

Radius of gyration: 16.21 Å; Cα contacts (8 Å, |Δi|>4): 103; chains: 1; bounding box: 35×36×42 Å